Protein AF-A0A814FXH0-F1 (afdb_monomer_lite)

Radius of gyration: 21.49 Å; chains: 1; bounding box: 38×38×64 Å

Structure (mmCIF, N/CA/C/O backbone):
data_AF-A0A814FXH0-F1
#
_entry.id   AF-A0A814FXH0-F1
#
loop_
_atom_site.group_PDB
_atom_site.id
_atom_site.type_symbol
_atom_site.label_atom_id
_atom_site.label_alt_id
_atom_site.label_comp_id
_atom_site.label_asym_id
_atom_site.label_entity_id
_atom_site.label_seq_id
_atom_site.pdbx_PDB_ins_code
_atom_site.Cartn_x
_atom_site.Cartn_y
_atom_site.Cartn_z
_atom_site.occupancy
_atom_site.B_iso_or_equiv
_atom_site.auth_seq_id
_atom_site.auth_comp_id
_atom_site.auth_asym_id
_atom_site.auth_atom_id
_atom_site.pdbx_PDB_model_num
ATOM 1 N N . SER A 1 1 ? -9.503 -1.677 30.613 1.00 83.38 1 SER A N 1
ATOM 2 C CA . SER A 1 1 ? -10.398 -0.609 31.096 1.00 83.38 1 SER A CA 1
ATOM 3 C C . SER A 1 1 ? -9.613 0.636 31.508 1.00 83.38 1 SER A C 1
ATOM 5 O O . SER A 1 1 ? -9.695 1.620 30.793 1.00 83.38 1 SER A O 1
ATOM 7 N N . PHE A 1 2 ? -8.755 0.590 32.540 1.00 92.00 2 PHE A N 1
ATOM 8 C CA . PHE A 1 2 ? -7.977 1.766 32.986 1.00 92.00 2 PHE A CA 1
ATOM 9 C C . PHE A 1 2 ? -7.125 2.425 31.884 1.00 92.00 2 PHE A C 1
ATOM 11 O O . PHE A 1 2 ? -7.257 3.618 31.644 1.00 92.00 2 PHE A O 1
ATOM 18 N N . LEU A 1 3 ? -6.317 1.639 31.159 1.00 92.06 3 LEU A N 1
ATOM 19 C CA . LEU A 1 3 ? -5.457 2.153 30.084 1.00 92.06 3 LEU A CA 1
ATOM 20 C C . LEU A 1 3 ? -6.253 2.864 28.974 1.00 92.06 3 LEU A C 1
ATOM 22 O O . LEU A 1 3 ? -5.822 3.885 28.457 1.00 92.06 3 LEU A O 1
ATOM 26 N N . TYR A 1 4 ? -7.437 2.342 28.646 1.00 90.38 4 TYR A N 1
ATOM 27 C CA . TYR A 1 4 ? -8.326 2.922 27.641 1.00 90.38 4 TYR A CA 1
ATOM 28 C C . TYR A 1 4 ? -8.833 4.305 28.066 1.00 90.38 4 TYR A C 1
ATOM 30 O O . TYR A 1 4 ? -8.689 5.270 27.323 1.00 90.38 4 TYR A O 1
ATOM 38 N N . VAL A 1 5 ? -9.347 4.416 29.294 1.00 91.56 5 VAL A N 1
ATOM 39 C CA . VAL A 1 5 ? -9.837 5.687 29.854 1.00 91.56 5 VAL A CA 1
ATOM 40 C C . VAL A 1 5 ? -8.700 6.699 30.014 1.00 91.56 5 VAL A C 1
ATOM 42 O O . VAL A 1 5 ? -8.890 7.883 29.754 1.00 91.56 5 VAL A O 1
ATOM 45 N N . PHE A 1 6 ? -7.501 6.238 30.381 1.00 94.00 6 PHE A N 1
ATOM 46 C CA . PHE A 1 6 ? -6.310 7.082 30.457 1.00 94.00 6 PHE A CA 1
ATOM 47 C C . PHE A 1 6 ? -5.943 7.691 29.094 1.00 94.00 6 PHE A C 1
ATOM 49 O O . PHE A 1 6 ? -5.750 8.902 29.002 1.00 94.00 6 PHE A O 1
ATOM 56 N N . PHE A 1 7 ? -5.902 6.886 28.025 1.00 92.31 7 PHE A N 1
ATOM 57 C CA . PHE A 1 7 ? -5.650 7.400 26.674 1.00 92.31 7 PHE A CA 1
ATOM 58 C C . PHE A 1 7 ? -6.779 8.299 26.166 1.00 92.31 7 PHE A C 1
ATOM 60 O O . PHE A 1 7 ? -6.498 9.310 25.531 1.00 92.31 7 PHE A O 1
ATOM 67 N N . TYR A 1 8 ? -8.034 7.978 26.482 1.00 92.81 8 TYR A N 1
ATOM 68 C CA . TYR A 1 8 ? -9.181 8.823 26.154 1.00 92.81 8 TYR A CA 1
ATOM 69 C C . TYR A 1 8 ? -9.050 10.216 26.794 1.00 92.81 8 TYR A C 1
ATOM 71 O O . TYR A 1 8 ? -9.183 11.232 26.118 1.00 92.81 8 TYR A O 1
ATOM 79 N N . PHE A 1 9 ? -8.681 10.275 28.077 1.00 93.44 9 PHE A N 1
ATOM 80 C CA . PHE A 1 9 ? -8.418 11.533 28.778 1.00 93.44 9 PHE A CA 1
ATOM 81 C C . PHE A 1 9 ? -7.226 12.302 28.185 1.00 93.44 9 PHE A C 1
ATOM 83 O O . PHE A 1 9 ? -7.309 13.514 27.984 1.00 93.44 9 PHE A O 1
ATOM 90 N N . LEU A 1 10 ? -6.134 11.605 27.848 1.00 93.69 10 LEU A N 1
ATOM 91 C CA . LEU A 1 10 ? -4.974 12.211 27.190 1.00 93.69 10 LEU A CA 1
ATOM 92 C C . LEU A 1 10 ? -5.361 12.843 25.838 1.00 93.69 10 LEU A C 1
ATOM 94 O O . LEU A 1 10 ? -4.990 13.983 25.561 1.00 93.69 10 LEU A O 1
ATOM 98 N N . LEU A 1 11 ? -6.144 12.131 25.020 1.00 92.81 11 LEU A N 1
ATOM 99 C CA . LEU A 1 11 ? -6.651 12.632 23.740 1.00 92.81 11 LEU A CA 1
ATOM 100 C C . LEU A 1 11 ? -7.565 13.850 23.923 1.00 92.81 11 LEU A C 1
ATOM 102 O O . LEU A 1 11 ? -7.497 14.771 23.114 1.00 92.81 11 LEU A O 1
ATOM 106 N N . SER A 1 12 ? -8.364 13.908 24.992 1.00 93.38 12 SER A N 1
ATOM 107 C CA . SER A 1 12 ? -9.187 15.084 25.312 1.00 93.38 12 SER A CA 1
ATOM 108 C C . SER A 1 12 ? -8.341 16.323 25.636 1.00 93.38 12 SER A C 1
ATOM 110 O O . SER A 1 12 ? -8.675 17.422 25.195 1.00 93.38 12 SER A O 1
ATOM 112 N N . ILE A 1 13 ? -7.217 16.162 26.349 1.00 93.81 13 ILE A N 1
ATOM 113 C CA . ILE A 1 13 ? -6.273 17.265 26.613 1.00 93.81 13 ILE A CA 1
ATOM 114 C C . ILE A 1 13 ? -5.623 17.740 25.306 1.00 93.81 13 ILE A C 1
ATOM 116 O O . ILE A 1 13 ? -5.559 18.942 25.049 1.00 93.81 13 ILE A O 1
ATOM 120 N N . ILE A 1 14 ? -5.172 16.805 24.462 1.00 93.88 14 ILE A N 1
ATOM 121 C CA . ILE A 1 14 ? -4.539 17.111 23.168 1.00 93.88 14 ILE A CA 1
ATOM 122 C C . ILE A 1 14 ? -5.539 17.772 22.201 1.00 93.88 14 ILE A C 1
ATOM 124 O O . ILE A 1 14 ? -5.167 18.674 21.447 1.00 93.88 14 ILE A O 1
ATOM 128 N N . GLY A 1 15 ? -6.815 17.383 22.258 1.00 93.69 15 GLY A N 1
ATOM 129 C CA . GLY A 1 15 ? -7.897 17.969 21.463 1.00 93.69 15 GLY A CA 1
ATOM 130 C C . GLY A 1 15 ? -8.078 19.467 21.662 1.00 93.69 15 GLY A C 1
ATOM 131 O O . GLY A 1 15 ? -8.443 20.168 20.722 1.00 93.69 15 GLY A O 1
ATOM 132 N N . ASN A 1 16 ? -7.718 19.993 22.834 1.00 90.38 16 ASN A N 1
ATOM 133 C CA . ASN A 1 16 ? -7.770 21.431 23.086 1.00 90.38 16 ASN A CA 1
ATOM 134 C C . ASN A 1 16 ? -6.759 22.225 22.230 1.00 90.38 16 ASN A C 1
ATOM 136 O O . ASN A 1 16 ? -6.984 23.391 21.925 1.00 90.38 16 ASN A O 1
ATOM 140 N N . PHE A 1 17 ? -5.662 21.593 21.798 1.00 91.25 17 PHE A N 1
ATOM 141 C CA . PHE A 1 17 ? -4.689 22.215 20.895 1.00 91.25 17 PHE A CA 1
ATOM 142 C C . PHE A 1 17 ? -5.065 22.054 19.418 1.00 91.25 17 PHE A C 1
ATOM 144 O O . PHE A 1 17 ? -4.682 22.883 18.595 1.00 91.25 17 PHE A O 1
ATOM 151 N N . THR A 1 18 ? -5.791 20.989 19.060 1.00 89.06 18 THR A N 1
ATOM 152 C CA . THR A 1 18 ? -6.159 20.688 17.669 1.00 89.06 18 THR A CA 1
ATOM 153 C C . THR A 1 18 ? -7.574 20.118 17.579 1.00 89.06 18 THR A C 1
ATOM 155 O O . THR A 1 18 ? -7.845 19.002 18.021 1.00 89.06 18 THR A O 1
ATOM 158 N N . PHE A 1 19 ? -8.482 20.853 16.928 1.00 86.81 19 PHE A N 1
ATOM 159 C CA . PHE A 1 19 ? -9.899 20.474 16.832 1.00 86.81 19 PHE A CA 1
ATOM 160 C C . PHE A 1 19 ? -10.137 19.094 16.191 1.00 86.81 19 PHE A C 1
ATOM 162 O O . PHE A 1 19 ? -11.099 18.414 16.538 1.00 86.81 19 PHE A O 1
ATOM 169 N N . PHE A 1 20 ? -9.248 18.638 15.300 1.00 89.50 20 PHE A N 1
ATOM 170 C CA . PHE A 1 20 ? -9.366 17.336 14.633 1.00 89.50 20 PHE A CA 1
ATOM 171 C C . PHE A 1 20 ? -9.287 16.145 15.604 1.00 89.50 20 PHE A C 1
ATOM 173 O O . PHE A 1 20 ? -9.928 15.121 15.383 1.00 89.50 20 PHE A O 1
ATOM 180 N N . VAL A 1 21 ? -8.561 16.272 16.719 1.00 90.25 21 VAL A N 1
ATOM 181 C CA . VAL A 1 21 ? -8.389 15.174 17.688 1.00 90.25 21 VAL A CA 1
ATOM 182 C C . VAL A 1 21 ? -9.688 14.875 18.450 1.00 90.25 21 VAL A C 1
ATOM 184 O O . VAL A 1 21 ? -9.900 13.742 18.888 1.00 90.25 21 VAL A O 1
ATOM 187 N N . PHE A 1 22 ? -10.634 15.820 18.517 1.00 89.69 22 PHE A N 1
ATOM 188 C CA . PHE A 1 22 ? -11.975 15.521 19.028 1.00 89.69 22 PHE A CA 1
ATOM 189 C C . PHE A 1 22 ? -12.717 14.493 18.162 1.00 89.69 22 PHE A C 1
ATOM 191 O O . PHE A 1 22 ? -13.445 13.670 18.713 1.00 89.69 22 PHE A O 1
ATOM 198 N N . ALA A 1 23 ? -12.465 14.435 16.847 1.00 91.12 23 ALA A N 1
ATOM 199 C CA . ALA A 1 23 ? -13.083 13.438 15.969 1.00 91.12 23 ALA A CA 1
ATOM 200 C C . ALA A 1 23 ? -12.663 11.995 16.310 1.00 91.12 23 ALA A C 1
ATOM 202 O O . ALA A 1 23 ? -13.436 11.065 16.095 1.00 91.12 23 ALA A O 1
ATOM 203 N N . ILE A 1 24 ? -11.483 11.790 16.909 1.00 90.44 24 ILE A N 1
ATOM 204 C CA . ILE A 1 24 ? -11.015 10.457 17.330 1.00 90.44 24 ILE A CA 1
ATOM 205 C C . ILE A 1 24 ? -11.895 9.885 18.452 1.00 90.44 24 ILE A C 1
ATOM 207 O O . ILE A 1 24 ? -12.078 8.672 18.529 1.00 90.44 24 ILE A O 1
ATOM 211 N N . HIS A 1 25 ? -12.510 10.734 19.282 1.00 90.94 25 HIS A N 1
ATOM 212 C CA . HIS A 1 25 ? -13.383 10.285 20.372 1.00 90.94 25 HIS A CA 1
ATOM 213 C C . HIS A 1 25 ? -14.646 9.584 19.848 1.00 90.94 25 HIS A C 1
ATOM 215 O O . HIS A 1 25 ? -15.212 8.744 20.543 1.00 90.94 25 HIS A O 1
ATOM 221 N N . LEU A 1 26 ? -15.042 9.839 18.594 1.00 91.00 26 LEU A N 1
ATOM 222 C CA . LEU A 1 26 ? -16.146 9.133 17.941 1.00 91.00 26 LEU A CA 1
ATOM 223 C C . LEU A 1 26 ? -15.880 7.621 17.791 1.00 91.00 26 LEU A C 1
ATOM 225 O O . LEU A 1 26 ? -16.830 6.843 17.712 1.00 91.00 26 LEU A O 1
ATOM 229 N N . LEU A 1 27 ? -14.611 7.184 17.805 1.00 88.56 27 LEU A N 1
ATOM 230 C CA . LEU A 1 27 ? -14.238 5.766 17.759 1.00 88.56 27 LEU A CA 1
ATOM 231 C C . LEU A 1 27 ? -14.726 4.985 18.996 1.00 88.56 27 LEU A C 1
ATOM 233 O O . LEU A 1 27 ? -14.902 3.770 18.915 1.00 88.56 27 LEU A O 1
ATOM 237 N N . ASP A 1 28 ? -15.022 5.664 20.112 1.00 90.38 28 ASP A N 1
ATOM 238 C CA . ASP A 1 28 ? -15.598 5.050 21.318 1.00 90.38 28 ASP A CA 1
ATOM 239 C C . ASP A 1 28 ? -16.961 4.387 21.042 1.00 90.38 28 ASP A C 1
ATOM 241 O O . ASP A 1 28 ? -17.293 3.359 21.638 1.00 90.38 28 ASP A O 1
ATOM 245 N N . VAL A 1 29 ? -17.725 4.884 20.058 1.00 90.69 29 VAL A N 1
ATOM 246 C CA . VAL A 1 29 ? -18.980 4.250 19.607 1.00 90.69 29 VAL A CA 1
ATOM 247 C C . VAL A 1 29 ? -18.736 2.807 19.144 1.00 90.69 29 VAL A C 1
ATOM 249 O O . VAL A 1 29 ? -19.535 1.914 19.431 1.00 90.69 29 VAL A O 1
ATOM 252 N N . ALA A 1 30 ? -17.605 2.539 18.485 1.00 88.94 30 ALA A N 1
ATOM 253 C CA . ALA A 1 30 ? -17.272 1.202 17.994 1.00 88.94 30 ALA A CA 1
ATOM 254 C C . ALA A 1 30 ? -16.953 0.203 19.122 1.00 88.94 30 ALA A C 1
ATOM 256 O O . ALA A 1 30 ? -17.122 -1.004 18.945 1.00 88.94 30 ALA A O 1
ATOM 257 N N . ILE A 1 31 ? -16.516 0.692 20.286 1.00 88.69 31 ILE A N 1
ATOM 258 C CA . ILE A 1 31 ? -16.133 -0.137 21.438 1.00 88.69 31 ILE A CA 1
ATOM 259 C C . ILE A 1 31 ? -17.300 -0.279 22.424 1.00 88.69 31 ILE A C 1
ATOM 261 O O . ILE A 1 31 ? -17.495 -1.356 22.991 1.00 88.69 31 ILE A O 1
ATOM 265 N N . SER A 1 32 ? -18.092 0.780 22.606 1.00 89.75 32 SER A N 1
ATOM 266 C CA . SER A 1 32 ? -19.243 0.822 23.519 1.00 89.75 32 SER A CA 1
ATOM 267 C C . SER A 1 32 ? -20.440 -0.003 23.027 1.00 89.75 32 SER A C 1
ATOM 269 O O . SER A 1 32 ? -21.151 -0.606 23.836 1.00 89.75 32 SER A O 1
ATOM 271 N N . VAL A 1 33 ? -20.654 -0.100 21.709 1.00 95.19 33 VAL A N 1
ATOM 272 C CA . VAL A 1 33 ? -21.734 -0.910 21.128 1.00 95.19 33 VAL A CA 1
ATOM 273 C C . VAL A 1 33 ? -21.310 -2.376 21.022 1.00 95.19 33 VAL A C 1
ATOM 275 O O . VAL A 1 33 ? -20.394 -2.736 20.281 1.00 95.19 33 VAL A O 1
ATOM 278 N N . LYS A 1 34 ? -22.046 -3.267 21.701 1.00 93.31 34 LYS A N 1
ATOM 279 C CA . LYS A 1 34 ? -21.751 -4.713 21.760 1.00 93.31 34 LYS A CA 1
ATOM 280 C C . LYS A 1 34 ? -21.629 -5.377 20.380 1.00 93.31 34 LYS A C 1
ATOM 282 O O . LYS A 1 34 ? -20.776 -6.246 20.197 1.00 93.31 34 LYS A O 1
ATOM 287 N N . ALA A 1 35 ? -22.459 -4.972 19.418 1.00 94.19 35 ALA A N 1
ATOM 288 C CA . ALA A 1 35 ? -22.409 -5.495 18.052 1.00 94.19 35 ALA A CA 1
ATOM 289 C C . ALA A 1 35 ? -21.080 -5.146 17.351 1.00 94.19 35 ALA A C 1
ATOM 291 O O . ALA A 1 35 ? -20.397 -6.041 16.861 1.00 94.19 35 ALA A O 1
ATOM 292 N N . LEU A 1 36 ? -20.669 -3.872 17.384 1.00 91.56 36 LEU A N 1
ATOM 293 C CA . LEU A 1 36 ? -19.424 -3.390 16.767 1.00 91.56 36 LEU A CA 1
ATOM 294 C C . LEU A 1 36 ? -18.178 -3.967 17.452 1.00 91.56 36 LEU A C 1
ATOM 296 O O . LEU A 1 36 ? -17.257 -4.426 16.778 1.00 91.56 36 LEU A O 1
ATOM 300 N N . SER A 1 37 ? -18.193 -4.057 18.784 1.00 91.69 37 SER A N 1
ATOM 301 C CA . SER A 1 37 ? -17.122 -4.689 19.561 1.00 91.69 37 SER A CA 1
ATOM 302 C C . SER A 1 37 ? -16.923 -6.161 19.180 1.00 91.69 37 SER A C 1
ATOM 304 O O . SER A 1 37 ? -15.794 -6.639 19.080 1.00 91.69 37 SER A O 1
ATOM 306 N N . THR A 1 38 ? -18.014 -6.880 18.892 1.00 94.31 38 THR A N 1
ATOM 307 C CA . THR A 1 38 ? -17.949 -8.278 18.436 1.00 94.31 38 THR A CA 1
ATOM 308 C C . THR A 1 38 ? -17.309 -8.385 17.051 1.00 94.31 38 THR A C 1
ATOM 310 O O . THR A 1 38 ? -16.455 -9.246 16.847 1.00 94.31 38 THR A O 1
ATOM 313 N N . ILE A 1 39 ? -17.658 -7.485 16.125 1.00 93.31 39 ILE A N 1
ATOM 314 C CA . ILE A 1 39 ? -17.058 -7.429 14.782 1.00 93.31 39 ILE A CA 1
ATOM 315 C C . ILE A 1 39 ? -15.551 -7.143 14.878 1.00 93.31 39 ILE A C 1
ATOM 317 O O . ILE A 1 39 ? -14.746 -7.886 14.320 1.00 93.31 39 ILE A O 1
ATOM 321 N N . LEU A 1 40 ? -15.148 -6.130 15.653 1.00 90.31 40 LEU A N 1
ATOM 322 C CA . LEU A 1 40 ? -13.734 -5.801 15.879 1.00 90.31 40 LEU A CA 1
ATOM 323 C C . LEU A 1 40 ? -12.969 -6.962 16.521 1.00 90.31 40 LEU A C 1
ATOM 325 O O . LEU A 1 40 ? -11.834 -7.263 16.138 1.00 90.31 40 LEU A O 1
ATOM 329 N N . LYS A 1 41 ? -13.596 -7.651 17.480 1.00 91.50 41 LYS A N 1
ATOM 330 C CA . LYS A 1 41 ? -13.013 -8.833 18.115 1.00 91.50 41 LYS A CA 1
ATOM 331 C C . LYS A 1 41 ? -12.847 -9.980 17.122 1.00 91.50 41 LYS A C 1
ATOM 333 O O . LYS A 1 41 ? -11.841 -10.669 17.197 1.00 91.50 41 LYS A O 1
ATOM 338 N N . SER A 1 42 ? -13.773 -10.157 16.179 1.00 92.94 42 SER A N 1
ATOM 339 C CA . SER A 1 42 ? -13.665 -11.174 15.126 1.00 92.94 42 SER A CA 1
ATOM 340 C C . SER A 1 42 ? -12.442 -10.950 14.234 1.00 92.94 42 SER A C 1
ATOM 342 O O . SER A 1 42 ? -11.703 -11.893 13.968 1.00 92.94 42 SER A O 1
ATOM 344 N N . ILE A 1 43 ? -12.190 -9.703 13.823 1.00 90.31 43 ILE A N 1
ATOM 345 C CA . ILE A 1 43 ? -11.021 -9.348 12.999 1.00 90.31 43 ILE A CA 1
ATOM 346 C C . ILE A 1 43 ? -9.724 -9.538 13.802 1.00 90.31 43 ILE A C 1
ATOM 348 O O . ILE A 1 43 ? -8.760 -10.140 13.333 1.00 90.31 43 ILE A O 1
ATOM 352 N N . THR A 1 44 ? -9.702 -9.067 15.050 1.00 92.56 44 THR A N 1
ATOM 353 C CA . THR A 1 44 ? -8.500 -9.118 15.901 1.00 92.56 44 THR A CA 1
ATOM 354 C C . THR A 1 44 ? -8.214 -10.495 16.500 1.00 92.56 44 THR A C 1
ATOM 356 O O . THR A 1 44 ? -7.072 -10.754 16.882 1.00 92.56 44 THR A O 1
ATOM 359 N N . HIS A 1 45 ? -9.192 -11.407 16.529 1.00 93.81 45 HIS A N 1
ATOM 360 C CA . HIS A 1 45 ? -9.022 -12.766 17.050 1.00 93.81 45 HIS A CA 1
ATOM 361 C C . HIS A 1 45 ? -7.918 -13.532 16.309 1.00 93.81 45 HIS A C 1
ATOM 363 O O . HIS A 1 45 ? -7.107 -14.212 16.933 1.00 93.81 45 HIS A O 1
ATOM 369 N N . ASN A 1 46 ? -7.840 -13.357 14.987 1.00 93.06 46 ASN A N 1
ATOM 370 C CA . ASN A 1 46 ? -6.838 -13.992 14.129 1.00 93.06 46 ASN A CA 1
ATOM 371 C C . ASN A 1 46 ? -5.734 -13.008 13.699 1.00 93.06 46 ASN A C 1
ATOM 373 O O . ASN A 1 46 ? -5.063 -13.224 12.690 1.00 93.06 46 ASN A O 1
ATOM 377 N N . GLY A 1 47 ? -5.508 -11.935 14.469 1.00 92.88 47 GLY A N 1
ATOM 378 C CA . GLY A 1 47 ? -4.622 -10.832 14.079 1.00 92.88 47 GLY A CA 1
ATOM 379 C C . GLY A 1 47 ? -3.186 -11.253 13.741 1.00 92.88 47 GLY A C 1
ATOM 380 O O . GLY A 1 47 ? -2.559 -10.654 12.871 1.00 92.88 47 GLY A O 1
ATOM 381 N N . ARG A 1 48 ? -2.672 -12.329 14.358 1.00 94.44 48 ARG A N 1
ATOM 382 C CA . ARG A 1 48 ? -1.356 -12.890 14.002 1.00 94.44 48 ARG A CA 1
ATOM 383 C C . ARG A 1 48 ? -1.329 -13.431 12.572 1.00 94.44 48 ARG A C 1
ATOM 385 O O . ARG A 1 48 ? -0.352 -13.206 11.869 1.00 94.44 48 ARG A O 1
ATOM 392 N N . GLN A 1 49 ? -2.368 -14.152 12.158 1.00 93.44 49 GLN A N 1
ATOM 393 C CA . GLN A 1 49 ? -2.458 -14.695 10.805 1.00 93.44 49 GLN A CA 1
ATOM 394 C C . GLN A 1 49 ? -2.609 -13.563 9.790 1.00 93.44 49 GLN A C 1
ATOM 396 O O . GLN A 1 49 ? -1.871 -13.543 8.814 1.00 93.44 49 GLN A O 1
ATOM 401 N N . LEU A 1 50 ? -3.469 -12.581 10.077 1.00 94.06 50 LEU A N 1
ATOM 402 C CA . LEU A 1 50 ? -3.627 -11.390 9.241 1.00 94.06 50 LEU A CA 1
ATOM 403 C C . LEU A 1 50 ? -2.286 -10.665 9.026 1.00 94.06 50 LEU A C 1
ATOM 405 O O . LEU A 1 50 ? -1.913 -10.372 7.893 1.00 94.06 50 LEU A O 1
ATOM 409 N N . LEU A 1 51 ? -1.521 -10.438 10.099 1.00 95.19 51 LEU A N 1
ATOM 410 C CA . LEU A 1 51 ? -0.211 -9.788 10.017 1.00 95.19 51 LEU A CA 1
ATOM 411 C C . LEU A 1 51 ? 0.803 -10.607 9.203 1.00 95.19 51 LEU A C 1
ATOM 413 O O . LEU A 1 51 ? 1.561 -10.034 8.422 1.00 95.19 51 LEU A O 1
ATOM 417 N N . LEU A 1 52 ? 0.805 -11.936 9.347 1.00 95.31 52 LEU A N 1
ATOM 418 C CA . LEU A 1 52 ? 1.654 -12.816 8.539 1.00 95.31 52 LEU A CA 1
ATOM 419 C C . LEU A 1 52 ? 1.273 -12.772 7.054 1.00 95.31 52 LEU A C 1
ATOM 421 O O . LEU A 1 52 ? 2.167 -12.738 6.212 1.00 95.31 52 LEU A O 1
ATOM 425 N N . THR A 1 53 ? -0.020 -12.718 6.724 1.00 94.31 53 THR A N 1
ATOM 426 C CA . THR A 1 53 ? -0.487 -12.598 5.335 1.00 94.31 53 THR A CA 1
ATOM 427 C C . THR A 1 53 ? -0.095 -11.252 4.724 1.00 94.31 53 THR A C 1
ATOM 429 O O . THR A 1 53 ? 0.409 -11.224 3.605 1.00 94.31 53 THR A O 1
ATOM 432 N N . ILE A 1 54 ? -0.233 -10.143 5.462 1.00 95.38 54 ILE A N 1
ATOM 433 C CA . ILE A 1 54 ? 0.214 -8.813 5.008 1.00 95.38 54 ILE A CA 1
ATOM 434 C C . ILE A 1 54 ? 1.734 -8.797 4.786 1.00 95.38 54 ILE A C 1
ATOM 436 O O . ILE A 1 54 ? 2.215 -8.261 3.787 1.00 95.38 54 ILE A O 1
ATOM 440 N N . MET A 1 55 ? 2.505 -9.420 5.684 1.00 96.19 55 MET A N 1
ATOM 441 C CA . MET A 1 55 ? 3.955 -9.548 5.524 1.00 96.19 55 MET A CA 1
ATOM 442 C C . MET A 1 55 ? 4.315 -10.376 4.285 1.00 96.19 55 MET A C 1
ATOM 444 O O . MET A 1 55 ? 5.181 -9.968 3.511 1.00 96.19 55 MET A O 1
ATOM 448 N N . LEU A 1 56 ? 3.642 -11.510 4.068 1.00 95.44 56 LEU A N 1
ATOM 449 C CA . LEU A 1 56 ? 3.827 -12.336 2.877 1.00 95.44 56 LEU A CA 1
ATOM 450 C C . LEU A 1 56 ? 3.512 -11.541 1.606 1.00 95.44 56 LEU A C 1
ATOM 452 O O . LEU A 1 56 ? 4.298 -11.566 0.663 1.00 95.44 56 LEU A O 1
ATOM 456 N N . MET A 1 57 ? 2.412 -10.789 1.601 1.00 94.62 57 MET A N 1
ATOM 457 C CA . MET A 1 57 ? 2.030 -9.934 0.484 1.00 94.62 57 MET A CA 1
ATOM 458 C C . MET A 1 57 ? 3.115 -8.904 0.158 1.00 94.62 57 MET A C 1
ATOM 460 O O . MET A 1 57 ? 3.518 -8.794 -0.998 1.00 94.62 57 MET A O 1
ATOM 464 N N . ALA A 1 58 ? 3.647 -8.207 1.166 1.00 96.19 58 ALA A N 1
ATOM 465 C CA . ALA A 1 58 ? 4.731 -7.246 0.974 1.00 96.19 58 ALA A CA 1
ATOM 466 C C . ALA A 1 58 ? 5.999 -7.903 0.394 1.00 96.19 58 ALA A C 1
ATOM 468 O O . ALA A 1 58 ? 6.634 -7.330 -0.492 1.00 96.19 58 ALA A O 1
ATOM 469 N N . VAL A 1 59 ? 6.344 -9.117 0.842 1.00 96.88 59 VAL A N 1
ATOM 470 C CA . VAL A 1 59 ? 7.479 -9.886 0.303 1.00 96.88 59 VAL A CA 1
ATOM 471 C C . VAL A 1 59 ? 7.252 -10.254 -1.160 1.00 96.88 59 VAL A C 1
ATOM 473 O O . VAL A 1 59 ? 8.141 -10.039 -1.982 1.00 96.88 59 VAL A O 1
ATOM 476 N N . VAL A 1 60 ? 6.072 -10.773 -1.511 1.00 95.94 60 VAL A N 1
ATOM 477 C CA . VAL A 1 60 ? 5.766 -11.142 -2.899 1.00 95.94 60 VAL A CA 1
ATOM 478 C C . VAL A 1 60 ? 5.801 -9.898 -3.787 1.00 95.94 60 VAL A C 1
ATOM 480 O O . VAL A 1 60 ? 6.515 -9.894 -4.785 1.00 95.94 60 VAL A O 1
ATOM 483 N N . VAL A 1 61 ? 5.138 -8.806 -3.397 1.00 95.94 61 VAL A N 1
ATOM 484 C CA . VAL A 1 61 ? 5.152 -7.540 -4.152 1.00 95.94 61 VAL A CA 1
ATOM 485 C C . VAL A 1 61 ? 6.576 -7.004 -4.342 1.00 95.94 61 VAL A C 1
ATOM 487 O O . VAL A 1 61 ? 6.915 -6.519 -5.424 1.00 95.94 61 VAL A O 1
ATOM 490 N N . TYR A 1 62 ? 7.443 -7.138 -3.337 1.00 96.44 62 TYR A N 1
ATOM 491 C CA . TYR A 1 62 ? 8.849 -6.761 -3.458 1.00 96.44 62 TYR A CA 1
ATOM 492 C C . TYR A 1 62 ? 9.585 -7.601 -4.511 1.00 96.44 62 TYR A C 1
ATOM 494 O O . TYR A 1 62 ? 10.310 -7.039 -5.329 1.00 96.44 62 TYR A O 1
ATOM 502 N N . LEU A 1 63 ? 9.366 -8.922 -4.551 1.00 96.50 63 LEU A N 1
ATOM 503 C CA . LEU A 1 63 ? 9.957 -9.794 -5.576 1.00 96.50 63 LEU A CA 1
ATOM 504 C C . LEU A 1 63 ? 9.516 -9.397 -6.987 1.00 96.50 63 LEU A C 1
ATOM 506 O O . LEU A 1 63 ? 10.365 -9.293 -7.873 1.00 96.50 63 LEU A O 1
ATOM 510 N N . TYR A 1 64 ? 8.222 -9.115 -7.180 1.00 95.19 64 TYR A N 1
ATOM 511 C CA . TYR A 1 64 ? 7.721 -8.576 -8.446 1.00 95.19 64 TYR A CA 1
ATOM 512 C C . TYR A 1 64 ? 8.466 -7.278 -8.781 1.00 95.19 64 TYR A C 1
ATOM 514 O O . TYR A 1 64 ? 9.094 -7.195 -9.836 1.00 95.19 64 TYR A O 1
ATOM 522 N N . THR A 1 65 ? 8.516 -6.321 -7.846 1.00 94.00 65 THR A N 1
ATOM 523 C CA . THR A 1 65 ? 9.207 -5.029 -8.026 1.00 94.00 65 THR A CA 1
ATOM 524 C C . THR A 1 65 ? 10.666 -5.199 -8.465 1.00 94.00 65 THR A C 1
ATOM 526 O O . THR A 1 65 ? 11.113 -4.492 -9.365 1.00 94.00 65 THR A O 1
ATOM 529 N N . VAL A 1 66 ? 11.415 -6.148 -7.883 1.00 95.38 66 VAL A N 1
ATOM 530 C CA . VAL A 1 66 ? 12.813 -6.420 -8.272 1.00 95.38 66 VAL A CA 1
ATOM 531 C C . VAL A 1 66 ? 12.894 -6.860 -9.733 1.00 95.38 66 VAL A C 1
ATOM 533 O O . VAL A 1 66 ? 13.757 -6.376 -10.467 1.00 95.38 66 VAL A O 1
ATOM 536 N N . ILE A 1 67 ? 12.006 -7.756 -10.169 1.00 93.56 67 ILE A N 1
ATOM 537 C CA . ILE A 1 67 ? 11.976 -8.246 -11.553 1.00 93.56 67 ILE A CA 1
ATOM 538 C C . ILE A 1 67 ? 11.720 -7.080 -12.512 1.00 93.56 67 ILE A C 1
ATOM 540 O O . ILE A 1 67 ? 12.457 -6.893 -13.478 1.00 93.56 67 ILE A O 1
ATOM 544 N N . ILE A 1 68 ? 10.739 -6.235 -12.211 1.00 90.56 68 ILE A N 1
ATOM 545 C CA . ILE A 1 68 ? 10.421 -5.063 -13.033 1.00 90.56 68 ILE A CA 1
ATOM 546 C C . ILE A 1 68 ? 11.575 -4.076 -13.092 1.00 90.56 68 ILE A C 1
ATOM 548 O O . ILE A 1 68 ? 11.958 -3.648 -14.178 1.00 90.56 68 ILE A O 1
ATOM 552 N N . PHE A 1 69 ? 12.154 -3.739 -11.942 1.00 91.00 69 PHE A N 1
ATOM 553 C CA . PHE A 1 69 ? 13.227 -2.757 -11.860 1.00 91.00 69 PHE A CA 1
ATOM 554 C C . PHE A 1 69 ? 14.453 -3.169 -12.688 1.00 91.00 69 PHE A C 1
ATOM 556 O O . PHE A 1 69 ? 15.124 -2.312 -13.259 1.00 91.00 69 PHE A O 1
ATOM 563 N N . ASN A 1 70 ? 14.730 -4.474 -12.789 1.00 91.31 70 ASN A N 1
ATOM 564 C CA . ASN A 1 70 ? 15.860 -4.986 -13.564 1.00 91.31 70 ASN A CA 1
ATOM 565 C C . ASN A 1 70 ? 15.533 -5.202 -15.049 1.00 91.31 70 ASN A C 1
ATOM 567 O O . ASN A 1 70 ? 16.366 -4.891 -15.895 1.00 91.31 70 ASN A O 1
ATOM 571 N N . PHE A 1 71 ? 14.350 -5.733 -15.377 1.00 88.62 71 PHE A N 1
ATOM 572 C CA . PHE A 1 71 ? 14.038 -6.190 -16.740 1.00 88.62 71 PHE A CA 1
ATOM 573 C C . PHE A 1 71 ? 13.054 -5.293 -17.494 1.00 88.62 71 PHE A C 1
ATOM 575 O O . PHE A 1 71 ? 13.177 -5.128 -18.706 1.00 88.62 71 PHE A O 1
ATOM 582 N N . PHE A 1 72 ? 12.087 -4.697 -16.796 1.00 85.94 72 PHE A N 1
ATOM 583 C CA . PHE A 1 72 ? 10.959 -3.985 -17.402 1.00 85.94 72 PHE A CA 1
ATOM 584 C C . PHE A 1 72 ? 10.973 -2.475 -17.139 1.00 85.94 72 PHE A C 1
ATOM 586 O O . PHE A 1 72 ? 10.027 -1.795 -17.515 1.00 85.94 72 PHE A O 1
ATOM 593 N N . ARG A 1 73 ? 12.041 -1.917 -16.550 1.00 85.94 73 ARG A N 1
ATOM 594 C CA . ARG A 1 73 ? 12.126 -0.502 -16.133 1.00 85.94 73 ARG A CA 1
ATOM 595 C C . ARG A 1 73 ? 11.708 0.502 -17.212 1.00 85.94 73 ARG A C 1
ATOM 597 O O . ARG A 1 73 ? 11.060 1.489 -16.884 1.00 85.94 73 ARG A O 1
ATOM 604 N N . LYS A 1 74 ? 12.029 0.224 -18.479 1.00 82.94 74 LYS A N 1
ATOM 605 C CA . LYS A 1 74 ? 11.693 1.076 -19.631 1.00 82.94 74 LYS A CA 1
ATOM 606 C C . LYS A 1 74 ? 10.189 1.324 -19.824 1.00 82.94 74 LYS A C 1
ATOM 608 O O . LYS A 1 74 ? 9.817 2.338 -20.386 1.00 82.94 74 LYS A O 1
ATOM 613 N N . PHE A 1 75 ? 9.332 0.422 -19.340 1.00 80.56 75 PHE A N 1
ATOM 614 C CA . PHE A 1 75 ? 7.873 0.542 -19.448 1.00 80.56 75 PHE A CA 1
ATOM 615 C C . PHE A 1 75 ? 7.250 1.418 -18.346 1.00 80.56 75 PHE A C 1
ATOM 617 O O . PHE A 1 75 ? 6.051 1.669 -18.360 1.00 80.56 75 PHE A O 1
ATOM 624 N N . TYR A 1 76 ? 8.048 1.847 -17.361 1.00 79.00 76 TYR A N 1
ATOM 625 C CA . TYR A 1 76 ? 7.602 2.609 -16.182 1.00 79.00 76 TYR A CA 1
ATOM 626 C C . TYR A 1 76 ? 8.136 4.045 -16.188 1.00 79.00 76 TYR A C 1
ATOM 628 O O . TYR A 1 76 ? 7.973 4.785 -15.214 1.00 79.00 76 TYR A O 1
ATOM 636 N N . THR A 1 77 ? 8.809 4.423 -17.271 1.00 72.31 77 THR A N 1
ATOM 637 C CA . THR A 1 77 ? 9.304 5.765 -17.550 1.00 72.31 77 THR A CA 1
ATOM 638 C C . THR A 1 77 ? 8.428 6.351 -18.652 1.00 72.31 77 THR A C 1
ATOM 640 O O . THR A 1 77 ? 8.595 5.977 -19.807 1.00 72.31 77 THR A O 1
ATOM 643 N N . LYS A 1 78 ? 7.470 7.216 -18.293 1.00 63.00 78 LYS A N 1
ATOM 644 C CA . LYS A 1 78 ? 6.649 7.948 -19.269 1.00 63.00 78 LYS A CA 1
ATOM 645 C C . LYS A 1 78 ? 7.476 9.086 -19.872 1.00 63.00 78 LYS A C 1
ATOM 647 O O . LYS A 1 78 ? 8.142 9.806 -19.125 1.00 63.00 78 LYS A O 1
ATOM 652 N N . GLU A 1 79 ? 7.460 9.218 -21.197 1.00 55.22 79 GLU A N 1
ATOM 653 C CA . GLU A 1 79 ? 8.219 10.249 -21.928 1.00 55.22 79 GLU A CA 1
ATOM 654 C C . GLU A 1 79 ? 7.410 11.525 -22.228 1.00 55.22 79 GLU A C 1
ATOM 656 O O . GLU A 1 79 ? 7.971 12.464 -22.786 1.00 55.22 79 GLU A O 1
ATOM 661 N N . GLU A 1 80 ? 6.129 11.607 -21.852 1.00 52.06 80 GLU A N 1
ATOM 662 C CA . GLU A 1 80 ? 5.313 12.784 -22.176 1.00 52.06 80 GLU A CA 1
ATOM 663 C C . GLU A 1 80 ? 5.671 14.027 -21.340 1.00 52.06 80 GLU A C 1
ATOM 665 O O . GLU A 1 80 ? 5.998 13.962 -20.153 1.00 52.06 80 GLU A O 1
ATOM 670 N N . ASP A 1 81 ? 5.644 15.160 -22.040 1.00 49.81 81 ASP A N 1
ATOM 671 C CA . ASP A 1 81 ? 6.218 16.461 -21.721 1.00 49.81 81 ASP A CA 1
ATOM 672 C C . ASP A 1 81 ? 5.950 17.026 -20.301 1.00 49.81 81 ASP A C 1
ATOM 674 O O . ASP A 1 81 ? 4.867 16.950 -19.730 1.00 49.81 81 ASP A O 1
ATOM 678 N N . GLU A 1 82 ? 6.993 17.685 -19.781 1.00 48.22 82 GLU A N 1
ATOM 679 C CA . GLU A 1 82 ? 7.068 18.605 -18.627 1.00 48.22 82 GLU A CA 1
ATOM 680 C C . GLU A 1 82 ? 6.976 18.072 -17.179 1.00 48.22 82 GLU A C 1
ATOM 682 O O . GLU A 1 82 ? 7.572 18.704 -16.303 1.00 48.22 82 GLU A O 1
ATOM 687 N N . GLU A 1 83 ? 6.455 16.875 -16.895 1.00 48.84 83 GLU A N 1
ATOM 688 C CA . GLU A 1 83 ? 6.597 16.245 -15.564 1.00 48.84 83 GLU A CA 1
ATOM 689 C C . GLU A 1 83 ? 6.958 14.755 -15.672 1.00 48.84 83 GLU A C 1
ATOM 691 O O . GLU A 1 83 ? 6.109 13.880 -15.791 1.00 48.84 83 GLU A O 1
ATOM 696 N N . ARG A 1 84 ? 8.263 14.447 -15.592 1.00 49.88 84 ARG A N 1
ATOM 697 C CA . ARG A 1 84 ? 8.799 13.071 -15.553 1.00 49.88 84 ARG A CA 1
ATOM 698 C C . ARG A 1 84 ? 8.339 12.302 -14.302 1.00 49.88 84 ARG A C 1
ATOM 700 O O . ARG A 1 84 ? 9.125 12.119 -13.356 1.00 49.88 84 ARG A O 1
ATOM 707 N N . GLU A 1 85 ? 7.113 11.790 -14.311 1.00 59.03 85 GLU A N 1
ATOM 708 C CA . GLU A 1 85 ? 6.613 10.784 -13.367 1.00 59.03 85 GLU A CA 1
ATOM 709 C C . GLU A 1 85 ? 7.170 9.399 -13.723 1.00 59.03 85 GLU A C 1
ATOM 711 O O . GLU A 1 85 ? 6.495 8.483 -14.185 1.00 59.03 85 GLU A O 1
ATOM 716 N N . GLU A 1 86 ? 8.471 9.235 -13.516 1.00 67.56 86 GLU A N 1
ATOM 717 C CA . GLU A 1 86 ? 9.103 7.924 -13.594 1.00 67.56 86 GLU A CA 1
ATOM 718 C C . GLU A 1 86 ? 8.776 7.142 -12.308 1.00 67.56 86 GLU A C 1
ATOM 720 O O . 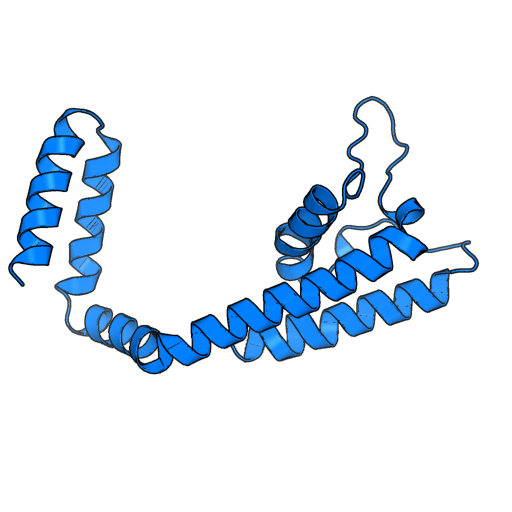GLU A 1 86 ? 9.467 7.254 -11.286 1.00 67.56 86 GLU A O 1
ATOM 725 N N . ASN A 1 87 ? 7.725 6.322 -12.370 1.00 75.44 87 ASN A N 1
ATOM 726 C CA . ASN A 1 87 ? 7.236 5.498 -11.257 1.00 75.44 87 ASN A CA 1
ATOM 727 C C . ASN A 1 87 ? 8.298 4.519 -10.714 1.00 75.44 87 ASN A C 1
ATOM 729 O O . ASN A 1 87 ? 8.205 4.068 -9.572 1.00 75.44 87 ASN A O 1
ATOM 733 N N . CYS A 1 88 ? 9.346 4.233 -11.495 1.00 82.88 88 CYS A N 1
ATOM 734 C CA . CYS A 1 88 ? 10.452 3.348 -11.124 1.00 82.88 88 CYS A CA 1
ATOM 735 C C . CYS A 1 88 ? 11.849 3.965 -11.384 1.00 82.88 88 CYS A C 1
ATOM 737 O O . CYS A 1 88 ? 12.718 3.322 -11.977 1.00 82.88 88 CYS A O 1
ATOM 739 N N . LYS A 1 89 ? 12.093 5.202 -10.906 1.00 85.44 89 LYS A N 1
ATOM 740 C CA . LYS A 1 89 ? 13.451 5.798 -10.783 1.00 85.44 89 LYS A CA 1
ATOM 741 C C . LYS A 1 89 ? 14.338 5.024 -9.812 1.00 85.44 89 LYS A C 1
ATOM 743 O O . LYS A 1 89 ? 15.410 4.548 -10.175 1.00 85.44 89 LYS A O 1
ATOM 748 N N . ASP A 1 90 ? 13.834 4.883 -8.591 1.00 89.50 90 ASP A N 1
ATOM 749 C CA . ASP A 1 90 ? 14.481 4.197 -7.478 1.00 89.50 90 ASP A CA 1
ATOM 750 C C . ASP A 1 90 ? 13.679 2.957 -7.089 1.00 89.50 90 ASP A C 1
ATOM 752 O O . ASP A 1 90 ? 12.450 2.930 -7.206 1.00 89.50 90 ASP A O 1
ATOM 756 N N . MET A 1 91 ? 14.365 1.959 -6.530 1.00 90.75 91 MET A N 1
ATOM 757 C CA . MET A 1 91 ? 13.741 0.715 -6.069 1.00 90.75 91 MET A CA 1
ATOM 758 C C . MET A 1 91 ? 12.604 0.971 -5.067 1.00 90.75 91 MET A C 1
ATOM 760 O O . MET A 1 91 ? 11.549 0.344 -5.133 1.00 90.75 91 MET A O 1
ATOM 764 N N . PHE A 1 92 ? 12.792 1.932 -4.157 1.00 92.00 92 PHE A N 1
ATOM 765 C CA . PHE A 1 92 ? 11.778 2.283 -3.163 1.00 92.00 92 PHE A CA 1
ATOM 766 C C . PHE A 1 92 ? 10.545 2.949 -3.786 1.00 92.00 92 PHE A C 1
ATOM 768 O O . PHE A 1 92 ? 9.420 2.680 -3.372 1.00 92.00 92 PHE A O 1
ATOM 775 N N . THR A 1 93 ? 10.738 3.802 -4.793 1.00 90.94 93 THR A N 1
ATOM 776 C CA . THR A 1 93 ? 9.634 4.454 -5.509 1.00 90.94 93 THR A CA 1
ATOM 777 C C . THR A 1 93 ? 8.832 3.428 -6.303 1.00 90.94 93 THR A C 1
ATOM 779 O O . THR A 1 93 ? 7.610 3.402 -6.180 1.00 90.94 93 THR A O 1
ATOM 782 N N . CYS A 1 94 ? 9.520 2.499 -6.972 1.00 91.88 94 CYS A N 1
ATOM 783 C CA . CYS A 1 94 ? 8.886 1.394 -7.686 1.00 91.88 94 CYS A CA 1
ATOM 784 C C . CYS A 1 94 ? 8.082 0.494 -6.730 1.00 91.88 94 CYS A C 1
ATOM 786 O O . CYS A 1 94 ? 6.921 0.189 -6.982 1.00 91.88 94 CYS A O 1
ATOM 788 N N . PHE A 1 95 ? 8.646 0.146 -5.569 1.00 94.56 95 PHE A N 1
ATOM 789 C CA . PHE A 1 95 ? 7.942 -0.667 -4.573 1.00 94.56 95 PHE A CA 1
ATOM 790 C C . PHE A 1 95 ? 6.683 0.028 -4.034 1.00 94.56 95 PHE A C 1
ATOM 792 O O . PHE A 1 95 ? 5.626 -0.594 -3.928 1.00 94.56 95 PHE A O 1
ATOM 799 N N . LYS A 1 96 ? 6.764 1.333 -3.737 1.00 93.56 96 LYS A N 1
ATOM 800 C CA . LYS A 1 96 ? 5.595 2.129 -3.331 1.00 93.56 96 LYS A CA 1
ATOM 801 C C . LYS A 1 96 ? 4.521 2.164 -4.415 1.00 93.56 96 LYS A C 1
ATOM 803 O O . LYS A 1 96 ? 3.347 2.025 -4.085 1.00 93.56 96 LYS A O 1
ATOM 808 N N . PHE A 1 97 ? 4.912 2.328 -5.678 1.00 91.50 97 PHE A N 1
ATOM 809 C CA . PHE A 1 97 ? 3.986 2.320 -6.808 1.00 91.50 97 PHE A CA 1
ATOM 810 C C . PHE A 1 97 ? 3.221 0.990 -6.897 1.00 91.50 97 PHE A C 1
ATOM 812 O O . PHE A 1 97 ? 1.997 0.986 -6.992 1.00 91.50 97 PHE A O 1
ATOM 819 N N . TYR A 1 98 ? 3.908 -0.143 -6.738 1.00 91.69 98 TYR A N 1
ATOM 820 C CA . TYR A 1 98 ? 3.265 -1.459 -6.730 1.00 91.69 98 TYR A CA 1
ATOM 821 C C . TYR A 1 98 ? 2.358 -1.703 -5.522 1.00 91.69 98 TYR A C 1
ATOM 823 O O . TYR A 1 98 ? 1.290 -2.295 -5.669 1.00 91.69 98 TYR A O 1
ATOM 831 N N . LEU A 1 99 ? 2.755 -1.236 -4.336 1.00 93.19 99 LEU A N 1
ATOM 832 C CA . LEU A 1 99 ? 1.915 -1.332 -3.143 1.00 93.19 99 LEU A CA 1
ATOM 833 C C . LEU A 1 99 ? 0.652 -0.469 -3.242 1.00 93.19 99 LEU A C 1
ATOM 835 O O . LEU A 1 99 ? -0.396 -0.860 -2.738 1.00 93.19 99 LEU A O 1
ATOM 839 N N . TYR A 1 100 ? 0.752 0.714 -3.845 1.00 90.56 100 TYR A N 1
ATOM 840 C CA . TYR A 1 100 ? -0.354 1.664 -3.891 1.00 90.56 100 TYR A CA 1
ATOM 841 C C . TYR A 1 100 ? -1.247 1.466 -5.116 1.00 90.56 100 TYR A C 1
ATOM 843 O O . TYR A 1 100 ? -2.445 1.239 -4.964 1.00 90.56 100 TYR A O 1
ATOM 851 N N . SER A 1 101 ? -0.675 1.535 -6.317 1.00 89.62 101 SER A N 1
ATOM 852 C CA . SER A 1 101 ? -1.422 1.419 -7.570 1.00 89.62 101 SER A CA 1
ATOM 853 C C . SER A 1 101 ? -1.643 -0.044 -7.945 1.00 89.62 101 SER A C 1
ATOM 855 O O . SER A 1 101 ? -2.769 -0.433 -8.234 1.00 89.62 101 SER A O 1
ATOM 857 N N . GLY A 1 102 ? -0.612 -0.889 -7.838 1.00 88.62 102 GLY A N 1
ATOM 858 C CA . GLY A 1 102 ? -0.697 -2.295 -8.252 1.00 88.62 102 GLY A CA 1
ATOM 859 C C . GLY A 1 102 ? -1.741 -3.115 -7.490 1.00 88.62 102 GLY A C 1
ATOM 860 O O . GLY A 1 102 ? -2.498 -3.857 -8.103 1.00 88.62 102 GLY A O 1
ATOM 861 N N . ILE A 1 103 ? -1.816 -2.967 -6.165 1.00 90.88 103 ILE A N 1
ATOM 862 C CA . ILE A 1 103 ? -2.791 -3.693 -5.327 1.00 90.88 103 ILE A CA 1
ATOM 863 C C . ILE A 1 103 ? -4.216 -3.127 -5.473 1.00 90.88 103 ILE A C 1
ATOM 865 O O . ILE A 1 103 ? -5.191 -3.845 -5.257 1.00 90.88 103 ILE A O 1
ATOM 869 N N . ARG A 1 104 ? -4.349 -1.833 -5.795 1.00 90.19 104 ARG A N 1
ATOM 870 C CA . ARG A 1 104 ? -5.641 -1.129 -5.820 1.00 90.19 104 ARG A CA 1
ATOM 871 C C . ARG A 1 104 ? -6.305 -1.134 -7.196 1.00 90.19 104 ARG A C 1
ATOM 873 O O . ARG A 1 104 ? -7.522 -0.967 -7.267 1.00 90.19 104 ARG A O 1
ATOM 880 N N . ALA A 1 105 ? -5.531 -1.288 -8.266 1.00 86.12 105 ALA A N 1
ATOM 881 C CA . ALA A 1 105 ? -6.050 -1.393 -9.620 1.00 86.12 105 ALA A CA 1
ATOM 882 C C . ALA A 1 105 ? -6.862 -2.690 -9.775 1.00 86.12 105 ALA A C 1
ATOM 884 O O . ALA A 1 105 ? -6.393 -3.779 -9.443 1.00 86.12 105 ALA A O 1
ATOM 885 N N . GLY A 1 106 ? -8.104 -2.566 -10.249 1.00 76.06 106 GLY A N 1
ATOM 886 C CA . GLY A 1 106 ? -9.068 -3.669 -10.296 1.00 76.06 106 GLY A CA 1
ATOM 887 C C . GLY A 1 106 ? -8.651 -4.836 -11.201 1.00 76.06 106 GLY A C 1
ATOM 888 O O . GLY A 1 106 ? -9.001 -5.976 -10.897 1.00 76.06 106 GLY A O 1
ATOM 889 N N . GLY A 1 107 ? -7.889 -4.575 -12.269 1.00 83.50 107 GLY A N 1
ATOM 890 C CA . GLY A 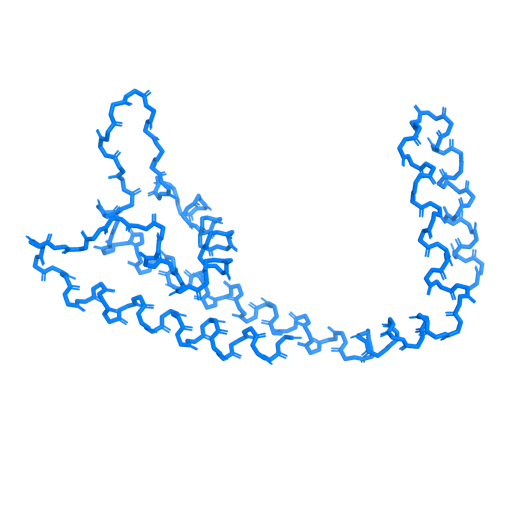1 107 ? -7.291 -5.571 -13.167 1.00 83.50 107 GLY A CA 1
ATOM 891 C C . GLY A 1 107 ? -5.811 -5.867 -12.888 1.00 83.50 107 GLY A C 1
ATOM 892 O O . GLY A 1 107 ? -5.186 -6.631 -13.621 1.00 83.50 107 GLY A O 1
ATOM 893 N N . GLY A 1 108 ? -5.241 -5.313 -11.814 1.00 87.19 108 GLY A N 1
ATOM 894 C CA . GLY A 1 108 ? -3.814 -5.399 -11.506 1.00 87.19 108 GLY A CA 1
ATOM 895 C C . GLY A 1 108 ? -2.993 -4.294 -12.176 1.00 87.19 108 GLY A C 1
ATOM 896 O O . GLY A 1 108 ? -3.521 -3.299 -12.659 1.00 87.19 108 GLY A O 1
ATOM 897 N N . ILE A 1 109 ? -1.667 -4.448 -12.181 1.00 87.44 109 ILE A N 1
ATOM 898 C CA . ILE A 1 109 ? -0.757 -3.364 -12.584 1.00 87.44 109 ILE A CA 1
ATOM 899 C C . ILE A 1 109 ? -0.859 -2.973 -14.069 1.00 87.44 109 ILE A C 1
ATOM 901 O O . ILE A 1 109 ? -0.532 -1.844 -14.427 1.00 87.44 109 ILE A O 1
ATOM 905 N N . GLY A 1 110 ? -1.337 -3.880 -14.924 1.00 86.06 110 GLY A N 1
ATOM 906 C CA . GLY A 1 110 ? -1.495 -3.627 -16.357 1.00 86.06 110 GLY A CA 1
ATOM 907 C C . GLY A 1 110 ? -2.453 -2.476 -16.687 1.00 86.06 110 GLY A C 1
ATOM 908 O O . GLY A 1 110 ? -2.289 -1.864 -17.735 1.00 86.06 110 GLY A O 1
ATOM 909 N N . ASP A 1 111 ? -3.387 -2.137 -15.789 1.00 85.81 111 ASP A N 1
ATOM 910 C CA . ASP A 1 111 ? -4.356 -1.043 -15.985 1.00 85.81 111 ASP A CA 1
ATOM 911 C C . ASP A 1 111 ? -3.722 0.356 -15.875 1.00 85.81 111 ASP A C 1
ATOM 913 O O . ASP A 1 111 ? -4.238 1.326 -16.425 1.00 85.81 111 ASP A O 1
ATOM 917 N N . GLU A 1 112 ? -2.611 0.477 -15.144 1.00 84.44 112 GLU A N 1
ATOM 918 C CA . GLU A 1 112 ? -1.944 1.757 -14.851 1.00 84.44 112 GLU A CA 1
ATOM 919 C C . GLU A 1 112 ? -0.782 2.055 -15.810 1.00 84.44 112 GLU A C 1
ATOM 921 O O . GLU A 1 112 ? -0.201 3.145 -15.798 1.00 84.44 112 GLU A O 1
ATOM 926 N N . LEU A 1 113 ? -0.406 1.069 -16.623 1.00 83.25 113 LEU A N 1
ATOM 927 C CA . LEU A 1 113 ? 0.747 1.131 -17.507 1.00 83.25 113 LEU A CA 1
ATOM 928 C C . LEU A 1 113 ? 0.314 1.206 -18.968 1.00 83.25 113 LEU A C 1
ATOM 930 O O . LEU A 1 113 ? -0.729 0.696 -19.361 1.00 83.25 113 LEU A O 1
ATOM 934 N N . GLU A 1 114 ? 1.167 1.793 -19.800 1.00 80.31 114 GLU A N 1
ATOM 935 C CA . GLU A 1 114 ? 0.929 1.870 -21.241 1.00 80.31 114 GLU A CA 1
ATOM 936 C C . GLU A 1 114 ? 0.966 0.488 -21.893 1.00 80.31 114 GLU A C 1
ATOM 938 O O . GLU A 1 114 ? 1.709 -0.399 -21.459 1.00 80.31 114 GLU A O 1
ATOM 943 N N . SER A 1 115 ? 0.186 0.303 -22.957 1.00 81.94 115 SER A N 1
ATOM 944 C CA . SER A 1 115 ? 0.105 -0.972 -23.671 1.00 81.94 115 SER A CA 1
ATOM 945 C C . SER A 1 115 ? 1.492 -1.453 -24.127 1.00 81.94 115 SER A C 1
ATOM 947 O O . SER A 1 115 ? 2.241 -0.658 -24.688 1.00 81.94 115 SER A O 1
ATOM 949 N N . PRO A 1 116 ? 1.837 -2.740 -23.951 1.00 79.25 116 PRO A N 1
ATOM 950 C CA . PRO A 1 116 ? 3.159 -3.285 -24.275 1.00 79.25 116 PRO A CA 1
ATOM 951 C C . PRO A 1 116 ? 3.408 -3.526 -25.777 1.00 79.25 116 PRO A C 1
ATOM 953 O O . PRO A 1 116 ? 4.333 -4.261 -26.114 1.00 79.25 116 PRO A O 1
ATOM 956 N N . ASN A 1 117 ? 2.572 -2.968 -26.655 1.00 81.62 117 ASN A N 1
ATOM 957 C CA . ASN A 1 117 ? 2.580 -3.251 -28.089 1.00 81.62 117 ASN A CA 1
AT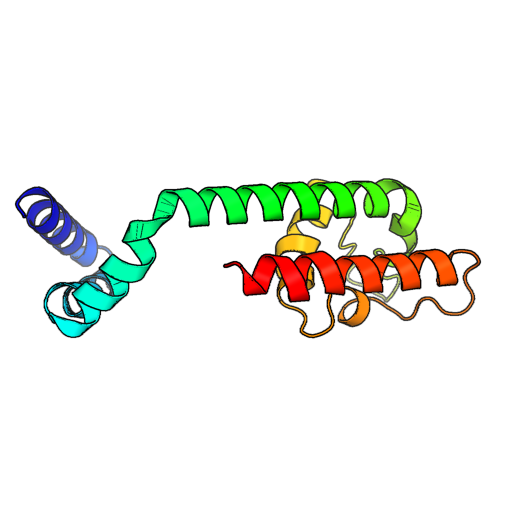OM 958 C C . ASN A 1 117 ? 3.925 -2.865 -28.726 1.00 81.62 117 ASN A C 1
ATOM 960 O O . ASN A 1 117 ? 4.546 -1.881 -28.329 1.00 81.62 117 ASN A O 1
ATOM 964 N N . ASP A 1 118 ? 4.339 -3.632 -29.735 1.00 80.69 118 ASP A N 1
ATOM 965 C CA . ASP A 1 118 ? 5.532 -3.385 -30.561 1.00 80.69 118 ASP A CA 1
ATOM 966 C C . ASP A 1 118 ? 6.893 -3.583 -29.857 1.00 80.69 118 ASP A C 1
ATOM 968 O O . ASP A 1 118 ? 7.941 -3.236 -30.407 1.00 80.69 118 ASP A O 1
ATOM 972 N N . ASP A 1 119 ? 6.917 -4.219 -28.681 1.00 85.38 119 ASP A N 1
ATOM 973 C CA . ASP A 1 119 ? 8.144 -4.513 -27.933 1.00 85.38 119 ASP A CA 1
ATOM 974 C C . ASP A 1 119 ? 8.488 -6.021 -27.922 1.00 85.38 119 ASP A C 1
ATOM 976 O O . ASP A 1 119 ? 7.625 -6.860 -27.669 1.00 85.38 119 ASP A O 1
ATOM 980 N N . PRO A 1 120 ? 9.765 -6.440 -28.067 1.00 87.06 120 PRO A N 1
ATOM 981 C CA . PRO A 1 120 ? 10.131 -7.865 -28.048 1.00 87.06 120 PRO A CA 1
ATOM 982 C C . PRO A 1 120 ? 9.865 -8.555 -26.697 1.00 87.06 120 PRO A C 1
ATOM 984 O O . PRO A 1 120 ? 9.897 -9.781 -26.600 1.00 87.06 120 PRO A O 1
ATOM 987 N N . LEU A 1 121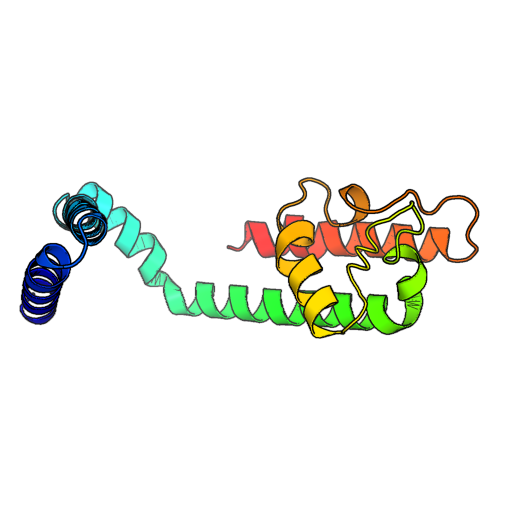 ? 9.631 -7.770 -25.641 1.00 87.31 121 LEU A N 1
ATOM 988 C CA . LEU A 1 121 ? 9.307 -8.236 -24.293 1.00 87.31 121 LEU A CA 1
ATOM 989 C C . LEU A 1 121 ? 7.796 -8.257 -24.014 1.00 87.31 121 LEU A C 1
ATOM 991 O O . LEU A 1 121 ? 7.408 -8.562 -22.886 1.00 87.31 121 LEU A O 1
ATOM 995 N N . GLU A 1 122 ? 6.955 -7.966 -25.011 1.00 89.31 122 GLU A N 1
ATOM 996 C CA . GLU A 1 122 ? 5.496 -7.888 -24.886 1.00 89.31 122 GLU A CA 1
ATOM 997 C C . GLU A 1 122 ? 4.911 -9.142 -24.225 1.00 89.31 122 GLU A C 1
ATOM 999 O O . GLU A 1 122 ? 4.265 -9.051 -23.182 1.00 89.31 122 GLU A O 1
ATOM 1004 N N . LEU A 1 123 ? 5.217 -10.329 -24.763 1.00 90.44 123 LEU A N 1
ATOM 1005 C CA . LEU A 1 123 ? 4.703 -11.593 -24.228 1.00 90.44 123 LEU A CA 1
ATOM 1006 C C . LEU A 1 123 ? 5.115 -11.811 -22.766 1.00 90.44 123 LEU A C 1
ATOM 1008 O O . LEU A 1 123 ? 4.306 -12.244 -21.948 1.00 90.44 123 LEU A O 1
ATOM 1012 N N . TYR A 1 124 ? 6.371 -11.506 -22.429 1.00 91.62 124 TYR A N 1
ATOM 1013 C CA . TYR A 1 124 ? 6.872 -11.660 -21.064 1.00 91.62 124 TYR A CA 1
ATOM 1014 C C . TYR A 1 124 ? 6.172 -10.704 -20.099 1.00 91.62 124 TYR A C 1
ATOM 1016 O O . TYR A 1 124 ? 5.859 -11.101 -18.978 1.00 91.62 124 TYR A O 1
ATOM 1024 N N . ARG A 1 125 ? 5.892 -9.473 -20.540 1.00 91.06 125 ARG A N 1
ATOM 1025 C CA . ARG A 1 125 ? 5.157 -8.478 -19.761 1.00 91.06 125 ARG A CA 1
ATOM 1026 C C . ARG A 1 125 ? 3.696 -8.883 -19.552 1.00 91.06 125 ARG A C 1
ATOM 1028 O O . ARG A 1 125 ? 3.232 -8.859 -18.420 1.00 91.06 125 ARG A O 1
ATOM 1035 N N . ILE A 1 126 ? 3.014 -9.363 -20.593 1.00 91.12 126 ILE A N 1
ATOM 1036 C CA . ILE A 1 126 ? 1.632 -9.860 -20.487 1.00 91.12 126 ILE A CA 1
ATOM 1037 C C . ILE A 1 126 ? 1.544 -11.020 -19.489 1.00 91.12 126 ILE A C 1
ATOM 1039 O O . ILE A 1 126 ? 0.695 -11.016 -18.599 1.00 91.12 126 ILE A O 1
ATOM 1043 N N . VAL A 1 127 ? 2.439 -12.009 -19.600 1.00 93.44 127 VAL A N 1
ATOM 1044 C CA . VAL A 1 127 ? 2.479 -13.135 -18.653 1.00 93.44 127 VAL A CA 1
ATOM 1045 C C . VAL A 1 127 ? 2.728 -12.628 -17.235 1.00 93.44 127 VAL A C 1
ATOM 1047 O O . VAL A 1 127 ? 2.061 -13.067 -16.302 1.00 93.44 127 VAL A O 1
ATOM 1050 N N . PHE A 1 128 ? 3.653 -11.689 -17.063 1.00 93.69 128 PHE A N 1
ATOM 1051 C CA . PHE A 1 128 ? 3.970 -11.112 -15.765 1.00 93.69 128 P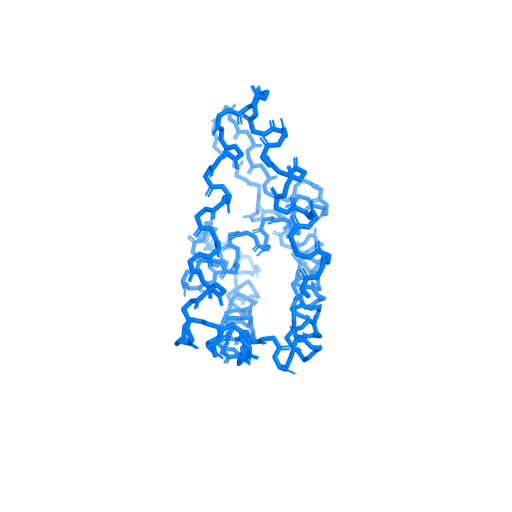HE A CA 1
ATOM 1052 C C . PHE A 1 128 ? 2.769 -10.395 -15.122 1.00 93.69 128 PHE A C 1
ATOM 1054 O O . PHE A 1 128 ? 2.465 -10.659 -13.956 1.00 93.69 128 PHE A O 1
ATOM 1061 N N . ASP A 1 129 ? 2.050 -9.564 -15.880 1.00 92.94 129 ASP A N 1
ATOM 1062 C CA . ASP A 1 129 ? 0.875 -8.825 -15.402 1.00 92.94 129 ASP A CA 1
ATOM 1063 C C . ASP A 1 129 ? -0.272 -9.782 -15.019 1.00 92.94 129 ASP A C 1
ATOM 1065 O O . ASP A 1 129 ? -0.882 -9.632 -13.956 1.00 92.94 129 ASP A O 1
ATOM 1069 N N . ILE A 1 130 ? -0.499 -10.841 -15.810 1.00 94.25 130 ILE A N 1
ATOM 1070 C CA . ILE A 1 130 ? -1.481 -11.897 -15.500 1.00 94.25 130 ILE A CA 1
ATOM 1071 C C . ILE A 1 130 ? -1.102 -12.646 -14.215 1.00 94.25 130 ILE A C 1
ATOM 1073 O O . ILE A 1 130 ? -1.961 -12.907 -13.367 1.00 94.25 130 ILE A O 1
ATOM 1077 N N . MET A 1 131 ? 0.179 -12.989 -14.042 1.00 94.56 131 MET A N 1
ATOM 1078 C CA . MET A 1 131 ? 0.647 -13.680 -12.839 1.00 94.56 131 MET A CA 1
ATOM 1079 C C . MET A 1 131 ? 0.524 -12.800 -11.592 1.00 94.56 131 MET A C 1
ATOM 1081 O O . MET A 1 131 ? 0.118 -13.294 -10.535 1.00 94.56 131 MET A O 1
ATOM 1085 N N . PHE A 1 132 ? 0.819 -11.503 -11.716 1.00 94.31 132 PHE A N 1
ATOM 1086 C CA . PHE A 1 132 ? 0.618 -10.530 -10.646 1.00 94.31 132 PHE A CA 1
ATOM 1087 C C . PHE A 1 132 ? -0.861 -10.443 -10.248 1.00 94.31 132 PHE A C 1
ATOM 1089 O O . PHE A 1 132 ? -1.180 -10.570 -9.063 1.00 94.31 132 PHE A O 1
ATOM 1096 N N . PHE A 1 133 ? -1.766 -10.306 -11.222 1.00 94.88 133 PHE A N 1
ATOM 1097 C CA . PHE A 1 133 ? -3.209 -10.275 -10.979 1.00 94.88 133 PHE A CA 1
ATOM 1098 C C . PHE A 1 133 ? -3.690 -11.541 -10.256 1.00 94.88 133 PHE A C 1
ATOM 1100 O O . PHE A 1 133 ? -4.346 -11.464 -9.215 1.00 94.88 133 PHE A O 1
ATOM 1107 N N . PHE A 1 134 ? -3.307 -12.721 -10.743 1.00 95.00 134 PHE A N 1
ATOM 1108 C CA . PHE A 1 134 ? -3.744 -13.980 -10.148 1.00 95.00 134 PHE A CA 1
ATOM 1109 C C . PHE A 1 134 ? -3.227 -14.170 -8.712 1.00 95.00 134 PHE A C 1
ATOM 1111 O O . PHE A 1 134 ? -3.997 -14.476 -7.801 1.00 95.00 134 PHE A O 1
ATOM 1118 N N . PHE A 1 135 ? -1.932 -13.968 -8.465 1.00 94.06 135 PHE A N 1
ATOM 1119 C CA . PHE A 1 135 ? -1.379 -14.221 -7.134 1.00 94.06 135 PHE A CA 1
ATOM 1120 C C . PHE A 1 135 ? -1.722 -13.132 -6.115 1.00 94.06 135 PHE A C 1
ATOM 1122 O O . PHE A 1 135 ? -2.076 -13.459 -4.982 1.00 94.06 135 PHE A O 1
ATOM 1129 N N . ILE A 1 136 ? -1.611 -11.854 -6.480 1.00 93.62 136 ILE A N 1
ATOM 1130 C CA . ILE A 1 136 ? -1.809 -10.753 -5.530 1.00 93.62 136 ILE A CA 1
ATOM 1131 C C . ILE A 1 136 ? -3.295 -10.444 -5.351 1.00 93.62 136 ILE A C 1
ATOM 1133 O O . ILE A 1 136 ? -3.768 -10.391 -4.218 1.00 93.62 136 ILE A O 1
ATOM 1137 N N . ILE A 1 137 ? -4.031 -10.268 -6.449 1.00 92.38 137 ILE A N 1
ATOM 1138 C CA . ILE A 1 137 ? -5.423 -9.803 -6.403 1.00 92.38 137 ILE A CA 1
ATOM 1139 C C . ILE A 1 137 ? -6.384 -10.967 -6.153 1.00 92.38 137 ILE A C 1
ATOM 1141 O O . ILE A 1 137 ? -7.225 -10.890 -5.263 1.00 92.38 137 ILE A O 1
ATOM 1145 N N . VAL A 1 138 ? -6.255 -12.074 -6.890 1.00 93.94 138 VAL A N 1
ATOM 1146 C CA . VAL A 1 138 ? -7.210 -13.190 -6.758 1.00 93.94 138 VAL A CA 1
ATOM 1147 C C . VAL A 1 138 ? -6.926 -14.045 -5.523 1.00 93.94 138 VAL A C 1
ATOM 1149 O O . VAL A 1 138 ? -7.859 -14.415 -4.816 1.00 93.94 138 VAL A O 1
ATOM 1152 N N . ILE A 1 139 ? -5.661 -14.371 -5.243 1.00 94.69 139 ILE A N 1
ATOM 1153 C CA . ILE A 1 139 ? -5.315 -15.265 -4.127 1.00 94.69 139 ILE A CA 1
ATOM 1154 C C . ILE A 1 139 ? -5.083 -14.489 -2.828 1.00 94.69 139 ILE A C 1
ATOM 1156 O O . ILE A 1 139 ? -5.798 -14.711 -1.855 1.00 94.69 139 ILE A O 1
ATOM 1160 N N . LEU A 1 140 ? -4.078 -13.609 -2.769 1.00 92.69 140 LEU A N 1
ATOM 1161 C CA . LEU A 1 140 ? -3.669 -12.999 -1.497 1.00 92.69 140 LEU A CA 1
ATOM 1162 C C . LEU A 1 140 ? -4.724 -12.043 -0.932 1.00 92.69 140 LEU A C 1
ATOM 1164 O O . LEU A 1 140 ? -4.989 -12.096 0.267 1.00 92.69 140 LEU A O 1
ATOM 1168 N N . LEU A 1 141 ? -5.358 -11.228 -1.776 1.00 91.12 141 LEU A N 1
ATOM 1169 C CA . LEU A 1 141 ? -6.442 -10.335 -1.356 1.00 91.12 141 LEU A CA 1
ATOM 1170 C C . LEU A 1 141 ? -7.693 -11.083 -0.887 1.00 91.12 141 LEU A C 1
ATOM 1172 O O . LEU A 1 141 ? -8.381 -10.583 -0.012 1.00 91.12 141 LEU A O 1
ATOM 1176 N N . ALA A 1 142 ? -7.975 -12.275 -1.421 1.00 92.25 142 ALA A N 1
ATOM 1177 C CA . ALA A 1 142 ? -9.104 -13.092 -0.970 1.00 92.25 142 ALA A CA 1
ATOM 1178 C C . ALA A 1 142 ? -8.844 -13.805 0.370 1.00 92.25 142 ALA A C 1
ATOM 1180 O O . ALA A 1 142 ? -9.786 -14.250 1.025 1.00 92.25 142 ALA A O 1
ATOM 1181 N N . ILE A 1 143 ? -7.572 -13.964 0.757 1.00 89.69 143 ILE A N 1
ATOM 1182 C CA . ILE A 1 143 ? -7.173 -14.554 2.045 1.00 89.69 143 ILE A CA 1
ATOM 1183 C C . ILE A 1 143 ? -7.245 -13.520 3.182 1.00 89.69 143 ILE A C 1
ATOM 1185 O O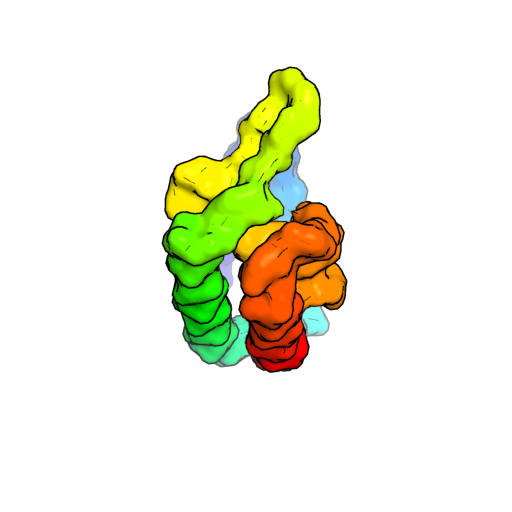 . ILE A 1 143 ? -7.430 -13.911 4.338 1.00 89.69 143 ILE A O 1
ATOM 1189 N N . ILE A 1 144 ? -7.045 -12.237 2.866 1.00 87.12 144 ILE A N 1
ATOM 1190 C CA . ILE A 1 144 ? -7.116 -11.102 3.804 1.00 87.12 144 ILE A CA 1
ATOM 1191 C C . ILE A 1 144 ? -8.578 -10.750 4.089 1.00 87.12 144 ILE A C 1
ATOM 1193 O O . ILE A 1 144 ? -8.894 -10.589 5.291 1.00 87.12 144 ILE A O 1
#

Organism: NCBI:txid392033

Foldseek 3Di:
DVVVVVVVVVLVVVCVVPVVSVVVNVCVVLCPDPVSVVVVCVCVVCVVVVVVLVVVLLVVLLVLLVCCLPPVQVQQFDPDPDDGRSCRPDSVSSSVCCVPVQLPPPQGPVVVTDQPPPDPCNVVVVVSRNVSCCPRVVPSVVVD

InterPro domains:
  IPR005821 Ion transport domain [PF00520] (11-144)
  IPR015925 Ryanodine/Inositol 1,4,5-trisphosphate receptor [PTHR46399] (1-144)

pLDDT: mean 88.28, std 9.87, range [48.22, 96.88]

Secondary structure (DSSP, 8-state):
-HHHHHHHHHHHHHHTT-TTHHHHGGGHHHHHSHHHHHHHHHHHHTHHHHHHHHHHHHHHHHHHHHHIIIIIGGGGB---TT---BTTSSHHHHHHHIIIIIHHSTT-GGGTS---TT-TTHHHHHHHHHHHIIIIIIIIHHH-

Sequence (144 aa):
SFLYVFFYFLLSIIGNFTFFVFAIHLLDVAISVKALSTILKSITHNGRQLLLTIMLMAVVVYLYTVIIFNFFRKFYTKEEDEEREENCKDMFTCFKFYLYSGIRAGGGIGDELESPNDDPLELYRIVFDIMFFFFIIVILLAII